Protein AF-A0A8H9KGB3-F1 (afdb_monomer)

Mean predicted aligned error: 9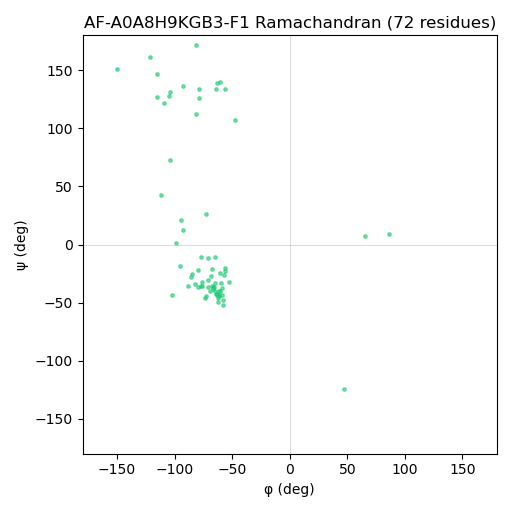.57 Å

Sequence (74 aa):
MLNDSMVGDSQSMTQAVLELASQLQDKLKTLTVDHGKEFANYQTIERQTGTQVYFAHAYSPHERGSNENRNRVL

Solvent-accessible surface area (backbone atoms only — not comparable to full-atom values): 4541 Å² total; per-residue (Å²): 132,84,66,71,77,63,56,55,55,22,51,55,46,48,51,53,53,52,53,50,42,66,75,44,46,89,73,54,66,65,44,80,41,63,87,50,75,40,54,72,55,46,70,59,49,28,69,74,68,72,32,53,78,43,70,57,62,88,91,43,65,76,68,45,47,64,52,48,64,57,72,68,72,117

pLDDT: mean 72.07, std 15.47, range [35.38, 88.62]

Foldseek 3Di:
DPDPVLVVLLVVLLVVLVVVLVVCPVVQAAAEDEPDSSCVVVVVSCVNNVHYYHYDDDPPVVVVVVVVVVVVPD

Structure (mmCIF, N/CA/C/O backbone):
data_AF-A0A8H9KGB3-F1
#
_entry.id   AF-A0A8H9KGB3-F1
#
loop_
_atom_site.group_PDB
_atom_site.id
_atom_site.type_symbol
_atom_site.label_atom_id
_atom_site.label_alt_id
_atom_site.label_comp_id
_atom_site.label_asym_id
_atom_site.label_entity_id
_atom_site.label_seq_id
_atom_site.pdbx_PDB_ins_code
_atom_site.Cartn_x
_atom_site.Cartn_y
_atom_site.Cartn_z
_atom_site.occupancy
_atom_site.B_iso_or_equiv
_atom_site.auth_seq_id
_atom_site.auth_comp_id
_atom_site.auth_asym_id
_atom_site.auth_atom_id
_atom_site.pdbx_PDB_model_num
ATOM 1 N N . MET A 1 1 ? 22.460 -13.672 -10.042 1.00 35.38 1 MET A N 1
ATOM 2 C CA . MET A 1 1 ? 22.279 -12.573 -9.072 1.00 35.38 1 MET A CA 1
ATOM 3 C C . MET A 1 1 ? 21.043 -11.811 -9.507 1.00 35.38 1 MET A C 1
ATOM 5 O O . MET A 1 1 ? 21.078 -11.189 -10.559 1.00 35.38 1 MET A O 1
ATOM 9 N N . LEU A 1 2 ? 19.923 -12.000 -8.808 1.00 42.00 2 LEU A N 1
ATOM 10 C CA . LEU A 1 2 ? 18.687 -11.272 -9.092 1.00 42.00 2 LEU A CA 1
ATOM 11 C C . LEU A 1 2 ? 18.821 -9.879 -8.468 1.00 42.00 2 LEU A C 1
ATOM 13 O O . LEU A 1 2 ? 19.191 -9.748 -7.311 1.00 42.00 2 LEU A O 1
ATOM 17 N N . ASN A 1 3 ? 18.613 -8.878 -9.310 1.00 41.09 3 ASN A N 1
ATOM 18 C CA . ASN A 1 3 ? 18.853 -7.452 -9.131 1.00 41.09 3 ASN A CA 1
ATOM 19 C C . ASN A 1 3 ? 18.314 -6.876 -7.795 1.00 41.09 3 ASN A C 1
ATOM 21 O O . ASN A 1 3 ? 17.109 -6.664 -7.660 1.00 41.09 3 ASN A O 1
ATOM 25 N N . ASP A 1 4 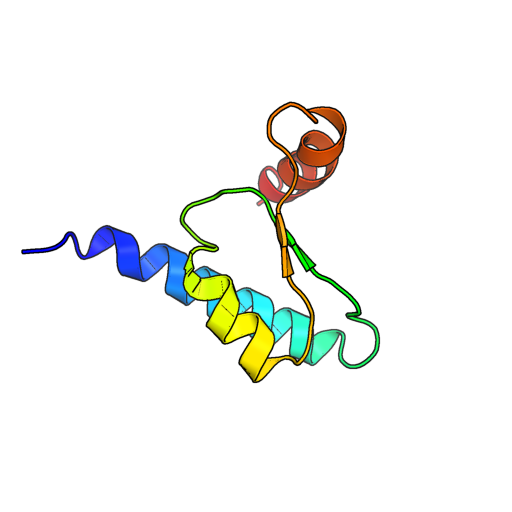? 19.208 -6.554 -6.847 1.00 49.09 4 ASP A N 1
ATOM 26 C CA . ASP A 1 4 ? 18.897 -5.963 -5.526 1.00 49.09 4 ASP A CA 1
ATOM 27 C C . ASP A 1 4 ? 18.106 -4.639 -5.598 1.00 49.09 4 ASP A C 1
ATOM 29 O O . ASP A 1 4 ? 17.407 -4.270 -4.656 1.00 49.09 4 ASP A O 1
ATOM 33 N N . SER A 1 5 ? 18.116 -3.941 -6.739 1.00 50.38 5 SER A N 1
ATOM 34 C CA . SER A 1 5 ? 17.328 -2.712 -6.924 1.00 50.38 5 SER A CA 1
ATOM 35 C C . SER A 1 5 ? 15.813 -2.948 -7.037 1.00 50.38 5 SER A C 1
ATOM 37 O O . SER A 1 5 ? 15.055 -1.988 -7.012 1.00 50.38 5 SER A O 1
ATOM 39 N N . MET A 1 6 ? 15.340 -4.193 -7.193 1.00 49.91 6 MET A N 1
ATOM 40 C CA . MET A 1 6 ? 13.897 -4.500 -7.249 1.00 49.91 6 MET A CA 1
ATOM 41 C C . MET A 1 6 ? 13.256 -4.679 -5.866 1.00 49.91 6 MET A C 1
ATOM 43 O O . MET A 1 6 ? 12.053 -4.472 -5.715 1.00 49.91 6 MET A O 1
ATOM 47 N N . VAL A 1 7 ? 14.043 -5.060 -4.857 1.00 51.81 7 VAL A N 1
ATOM 48 C CA . VAL A 1 7 ? 13.529 -5.333 -3.507 1.00 51.81 7 VAL A CA 1
ATOM 49 C C . VAL A 1 7 ? 13.301 -4.027 -2.739 1.00 51.81 7 VAL A C 1
ATOM 51 O O . VAL A 1 7 ? 12.298 -3.913 -2.041 1.00 51.81 7 VAL A O 1
ATOM 54 N N . GLY A 1 8 ? 14.162 -3.021 -2.932 1.00 57.38 8 GLY A N 1
ATOM 55 C CA . GLY A 1 8 ? 14.089 -1.736 -2.225 1.00 57.38 8 GLY A CA 1
ATOM 56 C C . GLY A 1 8 ? 12.761 -0.993 -2.404 1.00 57.38 8 GLY A C 1
ATOM 57 O O . GLY A 1 8 ? 12.119 -0.666 -1.408 1.00 57.38 8 GLY A O 1
ATOM 58 N N . ASP A 1 9 ? 12.321 -0.797 -3.653 1.00 65.00 9 ASP A N 1
ATOM 59 C CA . ASP A 1 9 ? 11.123 0.007 -3.963 1.00 65.00 9 ASP A CA 1
ATOM 60 C C . ASP A 1 9 ? 9.825 -0.646 -3.447 1.00 65.00 9 ASP A C 1
ATOM 62 O O . ASP A 1 9 ? 8.908 0.021 -2.976 1.00 65.00 9 ASP A O 1
ATOM 66 N N . SER A 1 10 ? 9.736 -1.980 -3.500 1.00 72.38 10 SER A N 1
ATOM 67 C CA . SER A 1 10 ? 8.535 -2.699 -3.050 1.00 72.38 10 SER A CA 1
ATOM 68 C C . SER A 1 10 ? 8.424 -2.794 -1.526 1.00 72.38 10 SER A C 1
ATOM 70 O O . SER A 1 10 ? 7.318 -2.796 -0.978 1.00 72.38 10 SER A O 1
ATOM 72 N N . GLN A 1 11 ? 9.557 -2.870 -0.822 1.00 76.88 11 GLN A N 1
ATOM 73 C CA . GLN A 1 11 ? 9.595 -2.912 0.641 1.00 76.88 11 GLN A CA 1
ATOM 74 C C . GLN A 1 11 ? 9.259 -1.546 1.245 1.00 76.88 11 GLN A C 1
ATOM 76 O O . GLN A 1 11 ? 8.438 -1.477 2.160 1.00 76.88 11 GLN A O 1
ATOM 81 N N . SER A 1 12 ? 9.827 -0.463 0.706 1.00 81.25 12 SER A N 1
ATOM 82 C CA . SER A 1 12 ? 9.513 0.898 1.155 1.00 81.25 12 SER A CA 1
ATOM 83 C C . SER A 1 12 ? 8.041 1.248 0.914 1.00 81.25 12 SER A C 1
ATOM 85 O O . SER A 1 12 ? 7.382 1.763 1.819 1.00 81.25 12 SER A O 1
ATOM 87 N N . MET A 1 13 ? 7.491 0.879 -0.249 1.00 83.25 13 MET A N 1
ATOM 88 C CA . MET A 1 13 ? 6.074 1.079 -0.560 1.00 83.25 13 MET A CA 1
ATOM 89 C C . MET A 1 13 ? 5.164 0.281 0.381 1.00 83.25 13 MET A C 1
ATOM 91 O O . MET A 1 13 ? 4.187 0.812 0.905 1.00 83.25 13 MET A O 1
ATOM 95 N N . THR A 1 14 ? 5.509 -0.981 0.659 1.00 83.88 14 THR A N 1
ATOM 96 C CA . THR A 1 14 ? 4.764 -1.814 1.616 1.00 83.88 14 THR A CA 1
ATOM 97 C C . THR A 1 14 ? 4.718 -1.151 2.993 1.00 83.88 14 THR A C 1
ATOM 99 O O . THR A 1 14 ? 3.640 -1.025 3.569 1.00 83.88 14 THR A O 1
ATOM 102 N N . GLN A 1 15 ? 5.857 -0.669 3.498 1.00 84.00 15 GLN A N 1
ATOM 103 C CA . GLN A 1 15 ? 5.929 -0.007 4.801 1.00 84.00 15 GLN A CA 1
ATOM 104 C C . GLN A 1 15 ? 5.071 1.266 4.853 1.00 84.00 15 GLN A C 1
ATOM 106 O O . GLN A 1 15 ? 4.305 1.450 5.798 1.00 84.00 15 GLN A O 1
ATOM 111 N N . ALA A 1 16 ? 5.132 2.106 3.818 1.00 85.12 16 ALA A N 1
ATOM 112 C CA . ALA A 1 16 ? 4.330 3.326 3.742 1.00 85.12 16 ALA A CA 1
ATOM 113 C C . ALA A 1 16 ? 2.818 3.034 3.743 1.00 85.12 16 ALA A C 1
ATOM 115 O O . ALA A 1 16 ? 2.044 3.717 4.417 1.00 85.12 16 ALA A O 1
ATOM 116 N N . VAL A 1 17 ? 2.385 1.989 3.028 1.00 84.56 17 VAL A N 1
ATOM 117 C CA . VAL A 1 17 ? 0.975 1.578 3.010 1.00 84.56 17 VAL A CA 1
ATOM 118 C C . VAL A 1 17 ? 0.531 1.048 4.375 1.00 84.56 17 VAL A C 1
ATOM 120 O O . VAL A 1 17 ? -0.581 1.353 4.803 1.00 84.56 17 VAL A O 1
ATOM 123 N N . LEU A 1 18 ? 1.383 0.304 5.084 1.00 85.31 18 LEU A N 1
ATOM 124 C CA . LEU A 1 18 ? 1.088 -0.168 6.441 1.00 85.31 18 LEU A CA 1
ATOM 125 C C . LEU A 1 18 ? 0.950 0.991 7.432 1.00 85.31 18 LEU A C 1
ATOM 127 O O . LEU A 1 18 ? 0.019 1.003 8.238 1.00 85.31 18 LEU A O 1
ATOM 131 N N . GLU A 1 19 ? 1.827 1.991 7.350 1.00 86.81 19 GLU A N 1
ATOM 132 C CA . GLU A 1 19 ? 1.728 3.195 8.176 1.00 86.81 19 GLU A CA 1
ATOM 133 C C . GLU A 1 19 ? 0.435 3.960 7.894 1.00 86.81 19 GLU A C 1
ATOM 135 O O . GLU A 1 19 ? -0.297 4.299 8.827 1.00 86.81 19 GLU A O 1
ATOM 140 N N . LEU A 1 20 ? 0.087 4.156 6.622 1.00 84.56 20 LEU A N 1
ATOM 141 C CA . LEU A 1 20 ? -1.171 4.792 6.240 1.00 84.56 20 LEU A CA 1
ATOM 142 C C . LEU A 1 20 ? -2.387 3.989 6.727 1.00 84.56 20 LEU A C 1
ATOM 144 O O . LEU A 1 20 ? -3.335 4.565 7.264 1.00 84.56 20 LEU A O 1
ATOM 148 N N . ALA A 1 21 ? -2.355 2.664 6.586 1.00 84.31 21 ALA A N 1
ATOM 149 C CA . ALA A 1 21 ? -3.405 1.784 7.084 1.00 84.31 21 ALA A CA 1
ATOM 150 C C . ALA A 1 21 ? -3.552 1.893 8.607 1.00 84.31 21 ALA A C 1
ATOM 152 O O . ALA A 1 21 ? -4.674 1.964 9.102 1.00 84.31 21 ALA A O 1
ATOM 153 N N . SER A 1 22 ? -2.447 2.001 9.349 1.00 84.31 22 SER A N 1
ATOM 154 C CA . SER A 1 22 ? -2.481 2.197 10.803 1.00 84.31 22 SER A CA 1
ATOM 155 C C . SER A 1 22 ?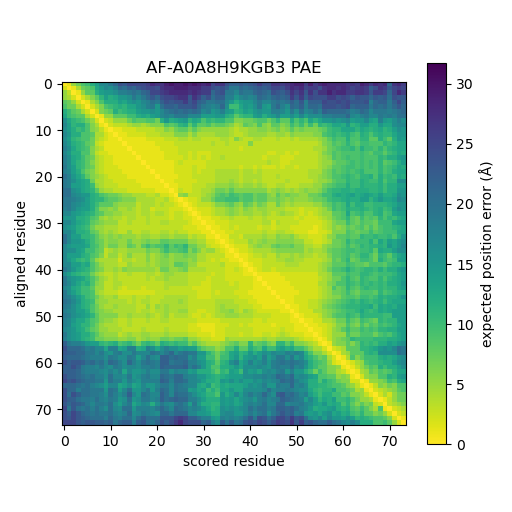 -3.095 3.541 11.218 1.00 84.31 22 SER A C 1
ATOM 157 O O . SER A 1 22 ? -3.778 3.612 12.239 1.00 84.31 22 SER A O 1
ATOM 159 N N . GLN A 1 23 ? -2.906 4.595 10.416 1.00 86.69 23 GLN A N 1
ATOM 160 C CA . GLN A 1 23 ? -3.480 5.922 10.667 1.00 86.69 23 GLN A CA 1
ATOM 161 C C . GLN A 1 23 ? -4.973 5.982 10.329 1.00 86.69 23 GLN A C 1
ATOM 163 O O . GLN A 1 23 ? -5.741 6.684 10.991 1.00 86.69 23 GLN A O 1
ATOM 168 N N . LEU A 1 24 ? -5.390 5.267 9.283 1.00 84.38 24 LEU A N 1
ATOM 169 C CA . LEU A 1 24 ? -6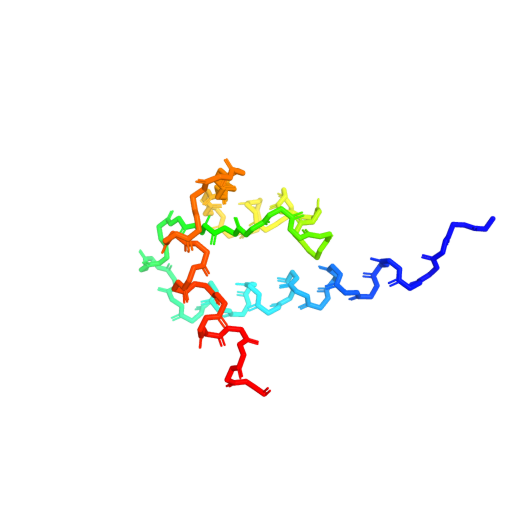.775 5.252 8.818 1.00 84.38 24 LEU A CA 1
ATOM 170 C C . LEU A 1 24 ? -7.638 4.221 9.556 1.00 84.38 24 LEU A C 1
ATOM 172 O O . LEU A 1 24 ? -8.843 4.449 9.690 1.00 84.38 24 LEU A O 1
ATOM 176 N N . GLN A 1 25 ? -7.043 3.134 10.055 1.00 81.69 25 GLN A N 1
ATOM 177 C CA . GLN A 1 25 ? -7.716 2.036 10.756 1.00 81.69 25 GLN A CA 1
ATOM 178 C C . GLN A 1 25 ? -8.964 1.583 9.979 1.00 81.69 25 GLN A C 1
ATOM 180 O O . GLN A 1 25 ? -8.902 1.328 8.777 1.00 81.69 25 GLN A O 1
ATOM 185 N N . ASP A 1 26 ? -10.128 1.588 10.628 1.00 80.56 26 ASP A N 1
ATOM 186 C CA . ASP A 1 26 ? -11.406 1.154 10.063 1.00 80.56 26 ASP A CA 1
ATOM 187 C C . ASP A 1 26 ? -11.905 2.020 8.895 1.00 80.56 26 ASP A C 1
ATOM 189 O O . ASP A 1 26 ? -12.888 1.659 8.236 1.00 80.56 26 ASP A O 1
ATOM 193 N N . LYS A 1 27 ? -11.279 3.175 8.635 1.00 83.75 27 LYS A N 1
ATOM 194 C CA . LYS A 1 27 ? -11.622 4.050 7.503 1.00 83.75 27 LYS A CA 1
ATOM 195 C C . LYS A 1 27 ? -11.022 3.558 6.191 1.00 83.75 27 LYS A C 1
ATOM 197 O O . LYS A 1 27 ? -11.543 3.913 5.134 1.00 83.75 27 LYS A O 1
ATOM 202 N N . LEU A 1 28 ? -9.962 2.751 6.237 1.00 82.19 28 LEU A N 1
ATOM 203 C CA . LEU A 1 28 ? -9.405 2.130 5.043 1.00 82.19 28 LEU A CA 1
ATOM 204 C C . LEU A 1 28 ? -10.234 0.885 4.702 1.00 82.19 28 LEU A C 1
ATOM 206 O O . LEU A 1 28 ? -10.265 -0.080 5.457 1.00 82.19 28 LEU A O 1
ATOM 210 N N . LYS A 1 29 ? -10.961 0.932 3.581 1.00 82.81 29 LYS A N 1
ATOM 211 C CA . LYS A 1 29 ? -11.817 -0.180 3.127 1.00 82.81 29 LYS A CA 1
ATOM 212 C C . LYS A 1 29 ? -11.176 -0.989 2.008 1.00 82.81 29 LYS A C 1
ATOM 214 O O . LYS A 1 29 ? -11.226 -2.213 2.023 1.00 82.81 29 LYS A O 1
ATOM 219 N N . THR A 1 30 ? -10.580 -0.295 1.048 1.00 83.94 30 THR A N 1
ATOM 220 C CA . THR A 1 30 ? -9.950 -0.874 -0.139 1.00 83.94 30 THR A CA 1
ATOM 221 C C . THR A 1 30 ? -8.800 0.022 -0.579 1.00 83.94 30 THR A C 1
ATOM 223 O O . THR A 1 30 ? -8.866 1.241 -0.394 1.00 83.94 30 THR A O 1
ATOM 226 N N . LEU A 1 31 ? -7.779 -0.559 -1.199 1.00 84.00 31 LEU A N 1
ATOM 227 C CA . LEU A 1 31 ? -6.676 0.172 -1.813 1.00 84.00 31 LEU A CA 1
ATOM 228 C C . LEU A 1 31 ? -6.697 -0.070 -3.321 1.00 84.00 31 LEU A C 1
ATOM 230 O O . LEU A 1 31 ? -6.693 -1.218 -3.745 1.00 84.00 31 LEU A O 1
ATOM 234 N N . THR A 1 32 ? -6.687 0.989 -4.125 1.00 85.69 32 THR A N 1
ATOM 235 C CA . THR A 1 32 ? -6.550 0.868 -5.581 1.00 85.69 32 THR A CA 1
ATOM 236 C C . THR A 1 32 ? -5.181 1.382 -5.990 1.00 85.69 32 THR A C 1
ATOM 238 O O . THR A 1 32 ? -4.851 2.533 -5.713 1.00 85.69 32 THR A O 1
ATOM 241 N N . VAL A 1 33 ? -4.389 0.531 -6.635 1.00 82.31 33 VAL A N 1
ATOM 242 C CA . VAL A 1 33 ? -3.016 0.823 -7.064 1.00 82.31 33 VAL A CA 1
ATOM 243 C C . VAL A 1 33 ? -2.886 0.652 -8.572 1.00 82.31 33 VAL A C 1
ATOM 245 O O . VAL A 1 33 ? -3.724 0.022 -9.217 1.00 82.31 33 VAL A O 1
ATOM 248 N N . ASP A 1 34 ? -1.845 1.222 -9.167 1.00 81.69 34 ASP A N 1
ATOM 249 C CA . ASP A 1 34 ? -1.502 0.890 -10.546 1.00 81.69 34 ASP A CA 1
ATOM 250 C C . ASP A 1 34 ? -0.700 -0.421 -10.616 1.00 81.69 34 ASP A C 1
ATOM 252 O O . ASP A 1 34 ? -0.291 -0.993 -9.608 1.00 81.69 34 ASP A O 1
ATO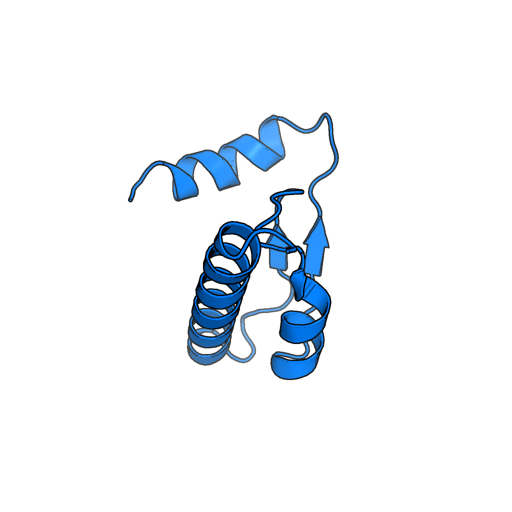M 256 N N . HIS A 1 35 ? -0.468 -0.920 -11.830 1.00 78.00 35 HIS A N 1
ATOM 257 C CA . HIS A 1 35 ? 0.376 -2.097 -12.075 1.00 78.00 35 HIS A CA 1
ATOM 258 C C . HIS A 1 35 ? 1.885 -1.817 -11.888 1.00 78.00 35 HIS A C 1
ATOM 260 O O . HIS A 1 35 ? 2.727 -2.463 -12.517 1.00 78.00 35 HIS A O 1
ATOM 266 N N . GLY A 1 36 ? 2.251 -0.831 -11.068 1.00 78.25 36 GLY A N 1
ATOM 267 C CA . GLY A 1 36 ? 3.628 -0.539 -10.711 1.00 78.25 36 GLY A CA 1
ATOM 268 C C . GLY A 1 36 ? 4.293 -1.725 -10.014 1.00 78.25 36 GLY A C 1
ATOM 269 O O . GLY A 1 36 ? 3.710 -2.391 -9.159 1.00 78.25 36 GLY A O 1
ATOM 270 N N . LYS A 1 37 ? 5.562 -1.968 -10.356 1.00 77.50 37 LYS A N 1
ATOM 271 C CA . LYS A 1 37 ? 6.406 -3.020 -9.755 1.00 77.50 37 LYS A CA 1
ATOM 272 C C . LYS A 1 37 ? 6.533 -2.901 -8.226 1.00 77.50 37 LYS A C 1
ATOM 274 O O . LYS A 1 37 ? 6.824 -3.882 -7.553 1.00 77.50 37 LYS A O 1
ATOM 279 N N . GLU A 1 38 ? 6.308 -1.709 -7.682 1.00 79.31 38 GLU A N 1
ATOM 280 C CA . GLU A 1 38 ? 6.394 -1.391 -6.253 1.00 79.31 38 GLU A CA 1
ATOM 281 C C . GLU A 1 38 ? 5.271 -2.073 -5.457 1.00 79.31 38 GLU A C 1
ATOM 283 O O . GLU A 1 38 ? 5.457 -2.450 -4.303 1.00 79.31 38 GLU A O 1
ATOM 288 N N . PHE A 1 39 ? 4.139 -2.350 -6.111 1.00 79.62 39 PHE A N 1
ATOM 289 C CA . PHE A 1 39 ? 3.008 -3.077 -5.536 1.00 79.62 39 PHE A CA 1
ATOM 290 C C . PHE A 1 39 ? 3.064 -4.587 -5.793 1.00 79.62 39 PHE A C 1
ATOM 292 O O . PHE A 1 39 ? 2.095 -5.293 -5.520 1.00 79.62 39 PHE A O 1
ATOM 299 N N . ALA A 1 40 ? 4.197 -5.128 -6.258 1.00 81.19 40 ALA A N 1
ATOM 300 C CA . ALA A 1 40 ? 4.361 -6.572 -6.446 1.00 81.19 40 ALA A CA 1
ATOM 301 C C . ALA A 1 40 ? 4.127 -7.378 -5.150 1.00 81.19 40 ALA A C 1
ATOM 303 O O . ALA A 1 40 ? 3.690 -8.524 -5.210 1.00 81.19 40 ALA A O 1
ATOM 304 N N . ASN A 1 41 ? 4.341 -6.760 -3.981 1.00 82.50 41 ASN A N 1
ATOM 305 C CA . ASN A 1 41 ? 4.135 -7.368 -2.662 1.00 82.50 41 ASN A CA 1
ATOM 306 C C . ASN A 1 41 ? 2.748 -7.080 -2.047 1.00 82.50 41 ASN A C 1
ATOM 308 O O . ASN A 1 41 ? 2.584 -7.204 -0.831 1.00 82.50 41 ASN A O 1
ATOM 312 N N . TYR A 1 42 ? 1.736 -6.718 -2.848 1.00 84.12 42 TYR A N 1
ATOM 313 C CA . TYR A 1 42 ? 0.388 -6.381 -2.359 1.00 84.12 42 TYR A CA 1
ATOM 314 C C . TYR A 1 42 ? -0.235 -7.455 -1.452 1.00 84.12 42 TYR A C 1
ATOM 316 O O . TYR A 1 42 ? -0.921 -7.124 -0.493 1.00 84.12 42 TYR A O 1
ATOM 324 N N . GLN A 1 43 ? 0.068 -8.734 -1.678 1.00 85.50 43 GLN A N 1
ATOM 325 C CA . GLN A 1 43 ? -0.428 -9.841 -0.851 1.00 85.50 43 GLN A CA 1
ATOM 326 C C . GLN A 1 43 ? -0.001 -9.723 0.622 1.00 85.50 43 GLN A C 1
ATOM 328 O O . GLN A 1 43 ? -0.738 -10.114 1.529 1.00 85.50 43 GLN A O 1
ATOM 333 N N . THR A 1 44 ? 1.190 -9.174 0.880 1.00 84.81 44 THR A N 1
ATOM 334 C CA . THR A 1 44 ? 1.675 -8.904 2.240 1.00 84.81 44 THR A CA 1
ATOM 335 C C . THR A 1 44 ? 0.874 -7.776 2.882 1.00 84.81 44 THR A C 1
ATOM 337 O O . THR A 1 44 ? 0.514 -7.877 4.055 1.00 84.81 44 THR A O 1
ATOM 340 N N . ILE A 1 45 ? 0.548 -6.740 2.106 1.00 83.12 45 ILE A N 1
ATOM 341 C CA . ILE A 1 45 ? -0.281 -5.614 2.546 1.00 83.12 45 ILE A CA 1
ATOM 342 C C . ILE A 1 45 ? -1.676 -6.116 2.924 1.00 83.12 45 ILE A C 1
ATOM 344 O O . ILE A 1 45 ? -2.140 -5.837 4.029 1.00 83.12 45 ILE A O 1
ATOM 348 N N . GLU A 1 46 ? -2.319 -6.908 2.063 1.00 88.62 46 GLU A N 1
ATOM 349 C CA . GLU A 1 46 ? -3.651 -7.463 2.334 1.00 88.62 46 GLU A CA 1
ATOM 350 C C . GLU A 1 46 ? -3.660 -8.311 3.608 1.00 88.62 46 GLU A C 1
ATOM 352 O O . GLU A 1 46 ? -4.542 -8.164 4.453 1.00 88.62 46 GLU A O 1
ATOM 357 N N . ARG A 1 47 ? -2.644 -9.162 3.796 1.00 86.69 47 ARG A N 1
ATOM 358 C CA . ARG A 1 47 ? -2.545 -10.029 4.976 1.00 86.69 47 ARG A CA 1
ATOM 359 C C . ARG A 1 47 ? -2.373 -9.246 6.276 1.00 86.69 47 ARG A C 1
ATOM 361 O O . ARG A 1 47 ? -2.930 -9.648 7.292 1.00 86.69 47 ARG A O 1
ATOM 368 N N . GLN A 1 48 ? -1.572 -8.183 6.267 1.00 85.38 48 GLN A N 1
ATOM 369 C CA . GLN A 1 48 ? -1.276 -7.419 7.481 1.00 85.38 48 GLN A CA 1
ATOM 370 C C . GLN A 1 48 ? -2.363 -6.399 7.825 1.00 85.38 48 GLN A C 1
ATOM 372 O O . GLN A 1 48 ? -2.622 -6.158 8.999 1.00 85.38 48 GLN A O 1
ATOM 377 N N . THR A 1 49 ? -3.002 -5.808 6.815 1.00 82.62 49 THR A N 1
ATOM 378 C CA . THR A 1 49 ? -4.019 -4.762 7.007 1.00 82.62 49 THR A CA 1
ATOM 379 C C . THR A 1 49 ? -5.447 -5.299 7.006 1.00 82.62 49 THR A C 1
ATOM 381 O O . THR A 1 49 ? -6.359 -4.595 7.429 1.00 82.62 49 THR A O 1
ATOM 384 N N . GLY A 1 50 ? -5.675 -6.504 6.471 1.00 84.75 50 GLY A N 1
ATOM 385 C CA . GLY A 1 50 ? -7.017 -7.016 6.179 1.00 84.75 50 GLY A CA 1
ATOM 386 C C . GLY A 1 50 ? -7.756 -6.233 5.083 1.00 84.75 50 GLY A C 1
ATOM 387 O O . GLY A 1 50 ? -8.940 -6.470 4.859 1.00 84.75 50 GLY A O 1
ATOM 388 N N . THR A 1 51 ? -7.084 -5.291 4.413 1.00 85.19 51 THR A N 1
ATOM 389 C CA . THR A 1 51 ? -7.653 -4.438 3.364 1.00 85.19 51 THR A CA 1
ATOM 390 C C . THR A 1 51 ? -7.432 -5.075 2.003 1.00 85.19 51 THR A C 1
ATOM 392 O O . THR A 1 51 ? -6.331 -5.520 1.708 1.00 85.19 51 THR A O 1
ATOM 395 N N . GLN A 1 52 ? -8.453 -5.066 1.151 1.00 87.19 52 GLN A N 1
ATOM 396 C CA . GLN A 1 52 ? -8.370 -5.613 -0.203 1.00 87.19 52 GLN A CA 1
ATOM 397 C C . GLN A 1 52 ? -7.664 -4.642 -1.160 1.00 87.19 52 GLN A C 1
ATOM 399 O O . GLN A 1 52 ? -7.992 -3.448 -1.176 1.00 87.19 52 GLN A O 1
ATOM 404 N N . VAL A 1 53 ? -6.728 -5.148 -1.965 1.00 87.31 53 VAL A N 1
ATOM 405 C CA . VAL A 1 53 ? -5.980 -4.370 -2.961 1.00 87.31 53 VAL A CA 1
ATOM 406 C C . VAL A 1 53 ? -6.503 -4.669 -4.368 1.00 87.31 53 VAL A C 1
ATOM 408 O O . VAL A 1 53 ? -6.571 -5.817 -4.799 1.00 87.31 53 VAL A O 1
ATOM 411 N N . TYR A 1 54 ? -6.838 -3.617 -5.108 1.00 85.94 54 TYR A N 1
ATOM 412 C CA . TYR A 1 54 ? -7.308 -3.658 -6.489 1.00 85.94 54 TYR A CA 1
ATOM 413 C C . TYR A 1 54 ? -6.305 -2.974 -7.412 1.00 85.94 54 TYR A C 1
ATOM 415 O O . TYR A 1 54 ? -5.674 -1.986 -7.040 1.00 85.94 54 TYR A O 1
ATOM 423 N N . PHE A 1 55 ? -6.197 -3.466 -8.643 1.00 84.25 55 PHE A N 1
ATOM 424 C CA . PHE A 1 55 ? -5.341 -2.872 -9.662 1.00 84.25 55 PHE A CA 1
ATOM 425 C C . PHE A 1 55 ? -6.177 -2.096 -10.677 1.00 84.25 55 PHE A C 1
ATOM 427 O O . PHE A 1 55 ? -7.178 -2.603 -11.185 1.00 84.25 55 PHE A O 1
ATOM 434 N N . ALA A 1 56 ? -5.769 -0.863 -10.976 1.00 79.94 56 ALA A N 1
ATOM 435 C CA . ALA A 1 56 ? -6.403 -0.048 -12.003 1.00 79.94 56 ALA A CA 1
ATOM 436 C C . ALA A 1 56 ? -6.226 -0.696 -13.384 1.00 79.94 56 ALA A C 1
ATOM 438 O O . ALA A 1 56 ? -5.116 -1.088 -13.757 1.00 79.94 56 ALA A O 1
ATOM 439 N N . HIS A 1 57 ? -7.302 -0.771 -14.169 1.00 73.81 57 HIS A N 1
ATOM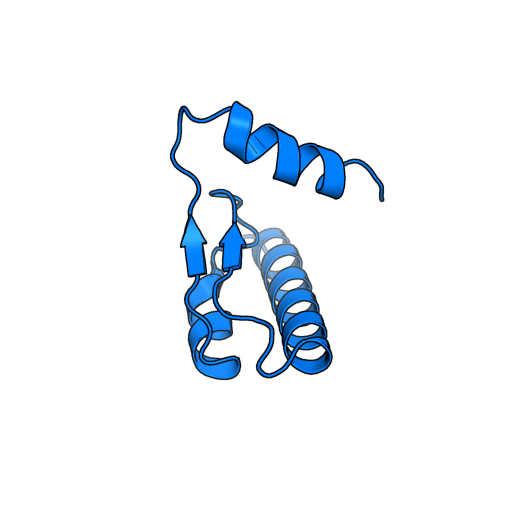 440 C CA . HIS A 1 57 ? -7.257 -1.394 -15.487 1.00 73.81 57 HIS A CA 1
ATOM 441 C C . HIS A 1 57 ? -6.311 -0.644 -16.439 1.00 73.81 57 HIS A C 1
ATOM 443 O O . HIS A 1 57 ? -6.291 0.592 -16.511 1.00 73.81 57 HIS A O 1
ATOM 449 N N . ALA A 1 58 ? -5.544 -1.403 -17.228 1.00 59.62 58 ALA A N 1
ATOM 450 C CA . ALA A 1 58 ? -4.893 -0.855 -18.411 1.00 59.62 58 ALA A CA 1
ATOM 451 C C . ALA A 1 58 ? -5.988 -0.233 -19.299 1.00 59.62 58 ALA A C 1
ATOM 453 O O . ALA A 1 58 ? -7.030 -0.850 -19.486 1.00 59.62 58 ALA A O 1
ATOM 454 N N . TYR A 1 59 ? -5.766 0.978 -19.813 1.00 53.41 59 TYR A N 1
ATOM 455 C CA . TYR A 1 59 ? -6.702 1.763 -20.642 1.00 53.41 59 TYR A CA 1
ATOM 456 C C . TYR A 1 59 ? -7.742 2.656 -19.932 1.00 53.41 59 TYR A C 1
ATOM 458 O O . TYR A 1 59 ? -8.532 3.289 -20.629 1.00 53.41 59 TYR A O 1
ATOM 466 N N . SER A 1 60 ? -7.668 2.848 -18.607 1.00 56.72 60 SER A N 1
ATOM 467 C CA . SER A 1 60 ? -8.412 3.910 -17.891 1.00 56.72 60 SER A CA 1
ATOM 468 C C . SER A 1 60 ? -7.513 5.097 -17.485 1.00 56.72 60 SER A C 1
ATOM 470 O O . SER A 1 60 ? -7.206 5.276 -16.302 1.00 56.72 60 SER A O 1
ATOM 472 N N . PRO A 1 61 ? -7.061 5.958 -18.420 1.00 53.53 61 PRO A N 1
ATOM 473 C CA . PRO A 1 61 ? -6.199 7.100 -18.096 1.00 53.53 61 PRO A CA 1
ATOM 474 C C . PRO A 1 61 ? -6.853 8.098 -17.123 1.00 53.53 61 PRO A C 1
ATOM 476 O O . PRO A 1 61 ? -6.146 8.771 -16.379 1.00 53.53 61 PRO A O 1
ATOM 479 N N . HIS A 1 62 ? -8.189 8.152 -17.058 1.00 56.62 62 HIS A N 1
ATOM 480 C CA . HIS A 1 62 ? -8.917 8.985 -16.094 1.00 56.62 62 HIS A CA 1
ATOM 481 C C . HIS A 1 62 ? -8.818 8.478 -14.640 1.00 56.62 62 HIS A C 1
ATOM 483 O O . HIS A 1 62 ? -8.791 9.296 -13.724 1.00 56.62 62 HIS A O 1
ATOM 489 N N . GLU A 1 63 ? -8.695 7.164 -14.415 1.00 54.12 63 GLU A N 1
ATOM 490 C CA . GLU A 1 63 ? -8.456 6.585 -13.078 1.00 54.12 63 GLU A CA 1
ATOM 491 C C . GLU A 1 63 ? -6.991 6.765 -12.657 1.00 54.12 63 GLU A C 1
ATOM 493 O O . GLU A 1 63 ? -6.693 7.075 -11.503 1.00 54.12 63 GLU A O 1
ATOM 498 N N . ARG A 1 64 ? -6.069 6.670 -13.625 1.00 54.34 64 ARG A N 1
ATOM 499 C CA . ARG A 1 64 ? -4.644 6.957 -13.410 1.00 54.34 64 ARG A CA 1
ATOM 500 C C . ARG A 1 64 ? -4.386 8.431 -13.127 1.00 54.34 64 ARG A C 1
ATOM 502 O O . ARG A 1 64 ? -3.538 8.726 -12.299 1.00 54.34 64 ARG A O 1
ATOM 509 N N . GLY A 1 65 ? -5.131 9.346 -13.748 1.00 52.81 65 GLY A N 1
ATOM 510 C CA . GLY A 1 65 ? -4.950 10.789 -13.580 1.00 52.81 65 GLY A CA 1
ATOM 511 C C . GLY A 1 65 ? -5.095 11.263 -12.131 1.00 52.81 65 GLY A C 1
ATOM 512 O O . GLY A 1 65 ? -4.324 12.112 -11.695 1.00 52.81 65 GLY A O 1
ATOM 513 N N . SER A 1 66 ? -6.012 10.682 -11.347 1.00 55.44 66 SER A N 1
ATOM 514 C CA . SER A 1 66 ? -6.133 11.006 -9.914 1.00 55.44 66 SER A CA 1
ATOM 515 C C . SER A 1 66 ? -4.957 10.458 -9.090 1.00 55.44 66 SER A C 1
ATOM 517 O O . SER A 1 66 ? -4.474 11.133 -8.179 1.00 55.44 66 SER A 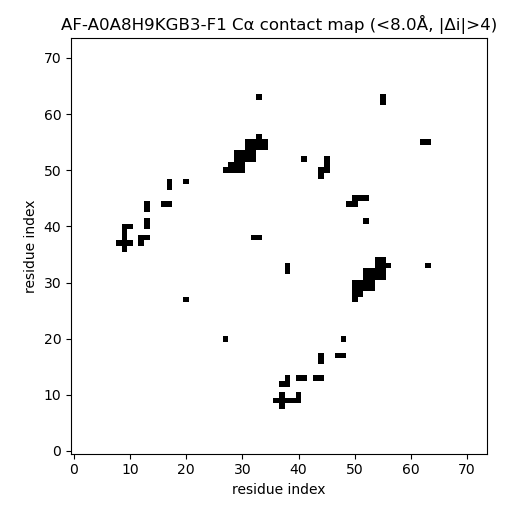O 1
ATOM 519 N N . ASN A 1 67 ? -4.453 9.270 -9.449 1.00 54.19 67 ASN A N 1
ATOM 520 C CA . ASN A 1 67 ? -3.311 8.635 -8.788 1.00 54.19 67 ASN A CA 1
ATOM 521 C C . ASN A 1 67 ? -1.979 9.328 -9.141 1.00 54.19 67 ASN A C 1
ATOM 523 O O . ASN A 1 67 ? -1.202 9.675 -8.257 1.00 54.19 67 ASN A O 1
ATOM 527 N N . GLU A 1 68 ? -1.742 9.627 -10.421 1.00 59.25 68 GLU A N 1
ATOM 528 C CA . GLU A 1 68 ? -0.561 10.351 -10.906 1.00 59.25 68 GLU A CA 1
ATOM 529 C C . GLU A 1 68 ? -0.527 11.795 -10.416 1.00 59.25 68 GLU A C 1
ATOM 531 O O . GLU A 1 68 ? 0.546 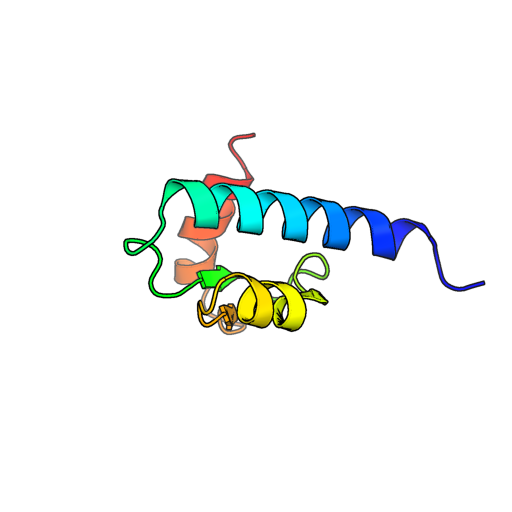12.292 -10.094 1.00 59.25 68 GLU A O 1
ATOM 536 N N . ASN A 1 69 ? -1.669 12.482 -10.315 1.00 55.16 69 ASN A N 1
ATOM 537 C CA . ASN A 1 69 ? -1.680 13.849 -9.793 1.00 55.16 69 ASN A CA 1
ATOM 538 C C . ASN A 1 69 ? -1.321 13.907 -8.299 1.00 55.16 69 ASN A C 1
ATOM 540 O O . ASN A 1 69 ? -0.887 14.947 -7.823 1.00 55.16 69 ASN A O 1
ATOM 544 N N . ARG A 1 70 ? -1.467 12.799 -7.560 1.00 50.09 70 ARG A N 1
ATOM 545 C CA . ARG A 1 70 ? -0.980 12.673 -6.177 1.00 50.09 70 ARG A CA 1
ATOM 546 C C . ARG A 1 70 ? 0.470 12.184 -6.124 1.00 50.09 70 ARG A C 1
ATOM 548 O O . ARG A 1 70 ? 1.223 12.683 -5.300 1.00 50.09 70 ARG A O 1
ATOM 555 N N . ASN A 1 71 ? 0.884 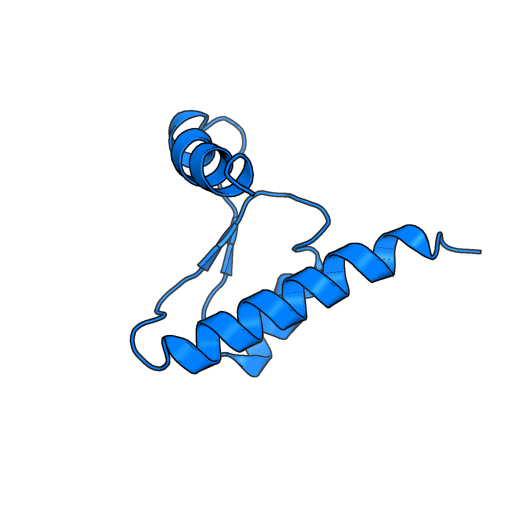11.293 -7.031 1.00 52.38 71 ASN A N 1
ATOM 556 C CA . ASN A 1 71 ? 2.258 10.769 -7.099 1.00 52.38 71 ASN A CA 1
ATOM 557 C C . ASN A 1 71 ? 3.278 11.748 -7.727 1.00 52.38 71 ASN A C 1
ATOM 559 O O . ASN A 1 71 ? 4.478 11.515 -7.676 1.00 52.38 71 ASN A O 1
ATOM 563 N N . ARG A 1 72 ? 2.815 12.847 -8.341 1.00 47.50 72 ARG A N 1
ATOM 564 C CA . ARG A 1 72 ? 3.662 13.908 -8.924 1.00 47.50 72 ARG A CA 1
ATOM 565 C C . ARG A 1 72 ? 3.828 15.132 -8.005 1.00 47.50 72 ARG A C 1
ATOM 567 O O . ARG A 1 72 ? 4.461 16.099 -8.414 1.00 47.50 72 ARG A O 1
ATOM 574 N N . VAL A 1 73 ? 3.233 15.115 -6.805 1.00 49.50 73 VAL A N 1
ATOM 575 C CA . VAL A 1 73 ? 3.285 16.208 -5.805 1.00 49.50 73 VAL A CA 1
ATOM 576 C C . VAL A 1 73 ? 4.091 15.773 -4.571 1.00 49.50 73 VAL A C 1
ATOM 578 O O . VAL A 1 73 ? 3.706 16.026 -3.432 1.00 49.50 73 VAL A O 1
ATOM 581 N N . LEU A 1 74 ? 5.218 15.100 -4.801 1.00 44.69 74 LEU A N 1
ATOM 582 C CA . LEU A 1 74 ? 6.283 14.903 -3.817 1.00 44.69 74 LEU A CA 1
ATOM 583 C C . LEU A 1 74 ? 7.614 15.333 -4.432 1.00 44.69 74 LEU A C 1
ATOM 585 O O . LEU A 1 74 ? 7.819 15.037 -5.632 1.00 44.69 74 LEU A O 1
#

Nearest PDB structures (foldseek):
  4qri-assembly1_B  TM=5.916E-01  e=1.148E+00  Leptospira interrogans serovar Copenhageni str. Fiocruz L1-130
  4qri-assembly1_A  TM=5.713E-01  e=1.313E+00  Leptospira interrogans serovar Copenhageni str. Fiocruz L1-130
  6d9r-assembly1_B  TM=4.204E-01  e=9.382E-01  Bacillus anthracis
  3kb8-assembly1_A  TM=4.103E-01  e=1.313E+00  Bacillus anthracis str. 'Ames Ancestor'
  6d9q-assembly1_A  TM=4.340E-01  e=1.313E+00  Bacillus anthracis

Secondary structure (DSSP, 8-state):
---THHHHHHHHHHHHHHHHHHHHGGG--EEEE-S-GGGGGHHHHHHHH--EEEEPPTT-HHHHHHHHHHHT--

Organism: Lactobacillus helveticus (NCBI:txid1587)

Radius of gyration: 13.08 Å; Cα contacts (8 Å, |Δi|>4): 56; chains: 1; bounding box: 34×29×31 Å

InterPro domains:
  IPR001584 Integrase, catalytic core [PS50994] (1-74)
  IPR012337 Ribonuclease H-like superfamily [SSF53098] (11-74)
  IPR036397 Ribonuclease H superfamily [G3DSA:3.30.420.10] (6-74)
  IPR051917 Transposase/Integrase Enzymes [PTHR10948] (9-74)
  IPR053392 Transposase IS30-like [NF033563] (9-74)